Protein AF-A0A0C9ZTG6-F1 (afdb_monomer_lite)

Radius of gyration: 30.19 Å; chains: 1; bounding box: 79×35×82 Å

pLDDT: mean 80.27, std 17.5, range [37.44, 96.0]

Sequence (128 aa):
LMECGLFACSPVAPTLAVDLCVLEFMRRLFVWLTPNTTAWCEALESFLDAQGYQLKSKDNLQRRFSNAYHWYTVLTIHAEDHITGLVHSPQVSEQQGARLQPSDYLCACCPLCFGGGGPQRANADQEE

Foldseek 3Di:
DVVVQWFFLDPPDGPDIDGNVVLVVLVVVCVVDPNPLPVVQVVVQVVCVVVVNHPPDPDGPSNSVVSRSVVSVVVVVVVVVVVVCVVPPDPPPPPVPPPPADDPVVCVVDVPVRPVDDDDPDDDDDDD

Structure (mmCIF, N/CA/C/O backbone):
data_AF-A0A0C9ZTG6-F1
#
_entry.id   AF-A0A0C9ZTG6-F1
#
loop_
_atom_site.group_PDB
_atom_site.id
_atom_site.type_symbol
_atom_site.label_atom_id
_atom_site.label_alt_id
_atom_site.label_comp_id
_atom_site.label_asym_id
_atom_site.label_entity_id
_atom_site.label_seq_id
_atom_site.pdbx_PDB_ins_code
_atom_site.Cartn_x
_atom_site.Cartn_y
_atom_site.Cartn_z
_atom_site.occupancy
_atom_site.B_iso_or_equiv
_atom_site.auth_seq_id
_atom_site.auth_comp_id
_atom_site.auth_asym_id
_atom_site.auth_atom_id
_atom_site.pdbx_PDB_model_num
ATOM 1 N N . LEU A 1 1 ? -12.242 -8.170 -4.586 1.00 83.88 1 LEU A N 1
ATOM 2 C CA . LEU A 1 1 ? -11.458 -7.135 -3.864 1.00 83.88 1 LEU A CA 1
ATOM 3 C C . LEU A 1 1 ? -10.487 -6.441 -4.809 1.00 83.88 1 LEU A C 1
ATOM 5 O O . LEU A 1 1 ? -10.743 -5.290 -5.122 1.00 83.88 1 LEU A O 1
ATOM 9 N N . MET A 1 2 ? -9.464 -7.128 -5.333 1.00 87.31 2 MET A N 1
ATOM 10 C CA . MET A 1 2 ? -8.495 -6.498 -6.248 1.00 87.31 2 MET A CA 1
ATOM 11 C C . MET A 1 2 ? -9.119 -5.997 -7.556 1.00 87.31 2 MET A C 1
ATOM 13 O O . MET A 1 2 ? -8.804 -4.898 -7.989 1.00 87.31 2 MET A O 1
ATOM 17 N N . GLU A 1 3 ? -10.080 -6.730 -8.124 1.00 91.19 3 GLU A N 1
ATOM 18 C CA . GLU A 1 3 ? -10.857 -6.267 -9.290 1.00 91.19 3 GLU A CA 1
ATOM 19 C C . GLU A 1 3 ? -11.647 -4.974 -9.018 1.00 91.19 3 GLU A C 1
ATOM 21 O O . GLU A 1 3 ? -11.973 -4.238 -9.940 1.00 91.19 3 GLU A O 1
ATOM 26 N N . CYS A 1 4 ? -11.929 -4.676 -7.747 1.00 92.12 4 CYS A N 1
ATOM 27 C CA . CYS A 1 4 ? -12.617 -3.462 -7.310 1.00 92.12 4 CYS A CA 1
ATOM 28 C C . CYS A 1 4 ? -11.644 -2.360 -6.862 1.00 92.12 4 CYS A C 1
ATOM 30 O O . CYS A 1 4 ? -12.086 -1.377 -6.278 1.00 92.12 4 CYS A O 1
ATOM 32 N N . GLY A 1 5 ? -10.333 -2.540 -7.046 1.00 94.56 5 GLY A N 1
ATOM 33 C CA . GLY A 1 5 ? -9.325 -1.587 -6.583 1.00 94.56 5 GLY A CA 1
ATOM 34 C C . GLY A 1 5 ? -9.014 -1.658 -5.083 1.00 94.56 5 GLY A C 1
ATOM 35 O O . GLY A 1 5 ? -8.367 -0.762 -4.559 1.00 94.56 5 GLY A O 1
ATOM 36 N N . LEU A 1 6 ? -9.451 -2.706 -4.375 1.00 94.94 6 LEU A N 1
ATOM 37 C CA . LEU A 1 6 ? -9.262 -2.850 -2.928 1.00 94.94 6 LEU A CA 1
ATOM 38 C C . LEU A 1 6 ? -8.222 -3.923 -2.591 1.00 94.94 6 LEU A C 1
ATOM 40 O O . LEU A 1 6 ? -8.267 -5.043 -3.107 1.00 94.94 6 LEU A O 1
ATOM 44 N N . PHE A 1 7 ? -7.345 -3.609 -1.642 1.00 94.81 7 PHE A N 1
ATOM 45 C CA . PHE A 1 7 ? -6.274 -4.469 -1.154 1.00 94.81 7 PHE A CA 1
ATOM 46 C C . PHE A 1 7 ? -6.472 -4.834 0.316 1.00 94.81 7 PHE A C 1
ATOM 48 O O . PHE A 1 7 ? -6.735 -3.983 1.163 1.00 94.81 7 PHE A O 1
ATOM 55 N N . ALA A 1 8 ? -6.359 -6.115 0.639 1.00 93.50 8 ALA A N 1
ATOM 56 C CA . ALA A 1 8 ? -6.689 -6.616 1.964 1.00 93.50 8 ALA A CA 1
ATOM 57 C C . ALA A 1 8 ? -5.534 -6.415 2.965 1.00 93.50 8 ALA A C 1
ATOM 59 O O . ALA A 1 8 ? -4.364 -6.529 2.611 1.00 93.50 8 ALA A O 1
ATOM 60 N N . CYS A 1 9 ? -5.845 -6.170 4.241 1.00 90.38 9 CYS A N 1
ATOM 61 C CA . CYS A 1 9 ? -4.830 -5.955 5.279 1.00 90.38 9 CYS A CA 1
ATOM 62 C C . CYS A 1 9 ? -4.066 -7.214 5.709 1.00 90.38 9 CYS A C 1
ATOM 64 O O . CYS A 1 9 ? -3.096 -7.121 6.454 1.00 90.38 9 CYS A O 1
ATOM 66 N N . SER A 1 10 ? -4.525 -8.397 5.308 1.00 84.06 10 SER A N 1
ATOM 67 C CA . SER A 1 10 ? -3.879 -9.679 5.583 1.00 84.06 10 SER A CA 1
ATOM 68 C C . SER A 1 10 ? -4.252 -10.673 4.484 1.00 84.06 10 SER A C 1
ATOM 70 O O . SER A 1 10 ? -5.409 -10.675 4.058 1.00 84.06 10 SER A O 1
ATOM 72 N N . PRO A 1 11 ? -3.320 -11.539 4.050 1.00 78.88 11 PRO A N 1
ATOM 73 C CA . PRO A 1 11 ? -3.604 -12.554 3.041 1.00 78.88 11 PRO A CA 1
ATOM 74 C C . PRO A 1 11 ? -4.497 -13.693 3.558 1.00 78.88 11 PRO A C 1
ATOM 76 O O . PRO A 1 11 ? -5.217 -14.297 2.772 1.00 78.88 11 PRO A O 1
ATOM 79 N N . VAL A 1 12 ? -4.467 -13.994 4.865 1.00 80.81 12 VAL A N 1
ATOM 80 C CA . VAL A 1 12 ? -5.138 -15.182 5.438 1.00 80.81 12 VAL A CA 1
ATOM 81 C C . VAL A 1 12 ? -6.440 -14.833 6.168 1.00 80.81 12 VAL A C 1
ATOM 83 O O . VAL A 1 12 ? -7.380 -15.619 6.157 1.00 80.81 12 VAL A O 1
ATOM 86 N N . ALA A 1 13 ? -6.519 -13.656 6.797 1.00 81.81 13 ALA A N 1
ATOM 87 C CA . ALA A 1 13 ? -7.693 -13.238 7.570 1.00 81.81 13 ALA A CA 1
ATOM 88 C C . ALA A 1 13 ? -7.869 -11.709 7.521 1.00 81.81 13 ALA A C 1
ATOM 90 O O . ALA A 1 13 ? -7.469 -11.005 8.454 1.00 81.81 13 ALA A O 1
ATOM 91 N N . PRO A 1 14 ? -8.399 -11.161 6.415 1.00 83.38 14 PRO A N 1
ATOM 92 C CA . PRO A 1 14 ? -8.520 -9.721 6.253 1.00 83.38 14 PRO A CA 1
ATOM 93 C C . PRO A 1 14 ? -9.673 -9.140 7.077 1.00 83.38 14 PRO A C 1
ATOM 95 O O . PRO A 1 14 ? -10.813 -9.584 6.983 1.00 83.38 14 PRO A O 1
ATOM 98 N N . THR A 1 15 ? -9.375 -8.106 7.862 1.00 88.44 15 THR A N 1
ATOM 99 C CA . THR A 1 15 ? -10.346 -7.349 8.680 1.00 88.44 15 THR A CA 1
ATOM 100 C C . THR A 1 15 ? -10.544 -5.912 8.194 1.00 88.44 15 THR A C 1
ATOM 102 O O . THR A 1 15 ? -11.382 -5.181 8.718 1.00 88.44 15 THR A O 1
ATOM 105 N N . LEU A 1 16 ? -9.751 -5.494 7.209 1.00 90.38 16 LEU A N 1
ATOM 106 C CA . LEU A 1 16 ? -9.771 -4.191 6.564 1.00 90.38 16 LEU A CA 1
ATOM 107 C C . LEU A 1 16 ? -9.348 -4.385 5.107 1.00 90.38 16 LEU A C 1
ATOM 109 O O . LEU A 1 16 ? -8.447 -5.176 4.819 1.00 90.38 16 LEU A O 1
ATOM 113 N N . ALA A 1 17 ? -9.975 -3.642 4.203 1.00 93.81 17 ALA A N 1
ATOM 114 C CA . ALA A 1 17 ? -9.481 -3.463 2.849 1.00 93.81 17 ALA A CA 1
ATOM 115 C C . ALA A 1 17 ? -9.186 -1.976 2.630 1.00 93.81 17 ALA A C 1
ATOM 117 O O . ALA A 1 17 ? -9.956 -1.121 3.066 1.00 93.81 17 ALA A O 1
ATOM 118 N N . VAL A 1 18 ? -8.056 -1.683 1.999 1.00 94.44 18 VAL A N 1
ATOM 119 C CA . VAL A 1 18 ? -7.574 -0.336 1.696 1.00 94.44 18 VAL A CA 1
ATOM 120 C C . VAL A 1 18 ? -7.572 -0.168 0.185 1.00 94.44 18 VAL A C 1
ATOM 122 O O . VAL A 1 18 ? -7.194 -1.082 -0.541 1.00 94.44 18 VAL A O 1
ATOM 125 N N . ASP A 1 19 ? -8.002 0.989 -0.292 1.00 96.00 19 ASP A N 1
ATOM 126 C CA . ASP A 1 19 ? -7.967 1.319 -1.712 1.00 96.00 19 ASP A CA 1
ATOM 127 C C . ASP A 1 19 ? -6.524 1.353 -2.262 1.00 96.00 19 ASP A C 1
ATOM 129 O O . ASP A 1 19 ? -5.600 1.858 -1.614 1.00 96.00 19 ASP A O 1
ATOM 133 N N . LEU A 1 20 ? -6.322 0.797 -3.458 1.00 95.25 20 LEU A N 1
ATOM 134 C CA . LEU A 1 20 ? -5.015 0.710 -4.115 1.00 95.25 20 LEU A CA 1
ATOM 135 C C . LEU A 1 20 ? -4.431 2.092 -4.420 1.00 95.25 20 LEU A C 1
ATOM 137 O O . LEU A 1 20 ? -3.219 2.267 -4.301 1.00 95.25 20 LEU A O 1
ATOM 141 N N . CYS A 1 21 ? -5.257 3.081 -4.768 1.00 96.00 21 CYS A N 1
ATOM 142 C CA . CYS A 1 21 ? -4.786 4.441 -5.017 1.00 96.00 21 CYS A CA 1
ATOM 143 C C . CYS A 1 21 ? -4.288 5.091 -3.724 1.00 96.00 21 CYS A C 1
ATOM 145 O O . CYS A 1 21 ? -3.290 5.808 -3.758 1.00 96.00 21 CYS A O 1
ATOM 147 N N . VAL A 1 22 ? -4.919 4.812 -2.578 1.00 95.56 22 VAL A N 1
ATOM 148 C CA . VAL A 1 22 ? -4.433 5.274 -1.263 1.00 95.56 22 VAL A CA 1
ATOM 149 C C . VAL A 1 22 ? -3.081 4.643 -0.927 1.00 95.56 22 VAL A C 1
ATOM 151 O O . VAL A 1 22 ? -2.171 5.340 -0.476 1.00 95.56 22 VAL A O 1
ATOM 154 N N . LEU A 1 23 ? -2.922 3.340 -1.167 1.00 95.25 23 LEU A N 1
ATOM 155 C CA . LEU A 1 23 ? -1.658 2.639 -0.923 1.00 95.25 23 LEU A CA 1
ATOM 156 C C . LEU A 1 23 ? -0.531 3.145 -1.832 1.00 95.25 23 LEU A C 1
ATOM 158 O O . LEU A 1 23 ? 0.568 3.415 -1.345 1.00 95.25 23 LEU A O 1
ATOM 162 N N . GLU A 1 24 ? -0.807 3.340 -3.121 1.00 95.50 24 GLU A N 1
ATOM 163 C CA . GLU A 1 24 ? 0.165 3.882 -4.077 1.00 95.50 24 GLU A CA 1
ATOM 164 C C . GLU A 1 24 ? 0.513 5.343 -3.768 1.00 95.50 24 GLU A C 1
ATOM 166 O O . GLU A 1 24 ? 1.682 5.734 -3.822 1.00 95.50 24 GLU A O 1
ATOM 171 N N . PHE A 1 25 ? -0.479 6.153 -3.386 1.00 94.75 25 PHE A N 1
ATOM 172 C CA . PHE A 1 25 ? -0.253 7.520 -2.924 1.00 94.75 25 PHE A CA 1
ATOM 173 C C . PHE A 1 25 ? 0.714 7.539 -1.739 1.00 94.75 25 PHE A C 1
ATOM 175 O O . PHE A 1 25 ? 1.697 8.280 -1.755 1.00 94.75 25 PHE A O 1
ATOM 182 N N . MET A 1 26 ? 0.492 6.673 -0.751 1.00 93.56 26 MET A N 1
ATOM 183 C CA . MET A 1 26 ? 1.364 6.570 0.416 1.00 93.56 26 MET A CA 1
ATOM 184 C C . MET A 1 26 ? 2.760 6.068 0.078 1.00 93.56 26 MET A C 1
ATOM 186 O O . MET A 1 26 ? 3.741 6.598 0.599 1.00 93.56 26 MET A O 1
ATOM 190 N N . ARG A 1 27 ? 2.874 5.103 -0.840 1.00 93.00 27 ARG A N 1
ATOM 191 C CA . ARG A 1 27 ? 4.171 4.638 -1.345 1.00 93.00 27 ARG A CA 1
ATOM 192 C C . ARG A 1 27 ? 4.982 5.782 -1.937 1.00 93.00 27 ARG A C 1
ATOM 194 O O . ARG A 1 27 ? 6.153 5.925 -1.601 1.00 93.00 27 ARG A O 1
ATOM 201 N N . ARG A 1 28 ? 4.355 6.632 -2.749 1.00 93.88 28 ARG A N 1
ATOM 202 C CA . ARG A 1 28 ? 5.008 7.814 -3.333 1.00 93.88 28 ARG A CA 1
ATOM 203 C C . ARG A 1 28 ? 5.323 8.877 -2.291 1.00 93.88 28 ARG A C 1
ATOM 205 O O . ARG A 1 28 ? 6.397 9.468 -2.342 1.00 93.88 28 ARG A O 1
ATOM 212 N N . LEU A 1 29 ? 4.415 9.115 -1.346 1.00 91.94 29 LEU A N 1
ATOM 213 C CA . LEU A 1 29 ? 4.602 10.109 -0.293 1.00 91.94 29 LEU A CA 1
ATOM 214 C C . LEU A 1 29 ? 5.814 9.779 0.588 1.00 91.94 29 LEU A C 1
ATOM 216 O O . LEU A 1 29 ? 6.598 10.670 0.906 1.00 91.94 29 LEU A O 1
ATOM 220 N N . PHE A 1 30 ? 6.005 8.505 0.939 1.00 90.06 30 PHE A N 1
ATOM 221 C CA . PHE A 1 30 ? 7.095 8.068 1.818 1.00 90.06 30 PHE A CA 1
ATOM 222 C C . PHE A 1 30 ? 8.490 8.101 1.177 1.00 90.06 30 PHE A C 1
ATOM 224 O O . PHE A 1 30 ? 9.485 7.930 1.873 1.00 90.06 30 PHE A O 1
ATOM 231 N N . VAL A 1 31 ? 8.591 8.385 -0.125 1.00 90.88 31 VAL A N 1
ATOM 232 C CA . VAL A 1 31 ? 9.874 8.745 -0.755 1.00 90.88 31 VAL A CA 1
ATOM 233 C C . VAL A 1 31 ? 10.339 10.134 -0.298 1.00 90.88 31 VAL A C 1
ATOM 235 O O . VAL A 1 31 ? 11.536 10.391 -0.208 1.00 90.88 31 VAL A O 1
ATOM 238 N N . TRP A 1 32 ? 9.396 11.026 0.012 1.00 90.50 32 TRP A N 1
ATOM 239 C CA . TRP A 1 32 ? 9.656 12.434 0.334 1.00 90.50 32 TRP A CA 1
ATOM 240 C C . TRP A 1 32 ? 9.481 12.764 1.815 1.00 90.50 32 TRP A C 1
ATOM 242 O O . TRP A 1 32 ? 9.951 13.800 2.281 1.00 90.50 32 TRP A O 1
ATOM 252 N N . LEU A 1 33 ? 8.797 11.898 2.557 1.00 88.94 33 LEU A N 1
ATOM 253 C CA . LEU A 1 33 ? 8.551 12.035 3.984 1.00 88.94 33 LEU A CA 1
ATOM 254 C C . LEU A 1 33 ? 8.969 10.762 4.702 1.00 88.94 33 LEU A C 1
ATOM 256 O O . LEU A 1 33 ? 8.710 9.660 4.227 1.00 88.94 33 LEU A O 1
ATOM 260 N N . THR A 1 34 ? 9.532 10.909 5.900 1.00 86.56 34 THR A N 1
ATOM 261 C CA . THR A 1 34 ? 9.728 9.764 6.789 1.00 86.56 34 THR A CA 1
ATOM 262 C C . THR A 1 34 ? 8.377 9.069 7.003 1.00 86.56 34 THR A C 1
ATOM 264 O O . THR A 1 34 ? 7.412 9.749 7.369 1.00 86.56 34 THR A O 1
ATOM 267 N N . PRO A 1 35 ? 8.270 7.745 6.785 1.00 81.94 35 PRO A N 1
ATOM 268 C CA . PRO A 1 35 ? 7.009 7.020 6.882 1.00 81.94 35 PRO A CA 1
ATOM 269 C C . PRO A 1 35 ? 6.447 7.082 8.304 1.00 81.94 35 PRO A C 1
ATOM 271 O O . PRO A 1 35 ? 6.823 6.308 9.181 1.00 81.94 35 PRO A O 1
ATOM 274 N N . ASN A 1 36 ? 5.515 8.006 8.531 1.00 86.19 36 ASN A N 1
ATOM 275 C CA . ASN A 1 36 ? 4.810 8.165 9.797 1.00 86.19 36 ASN A CA 1
ATOM 276 C C . ASN A 1 36 ? 3.380 7.630 9.672 1.00 86.19 36 ASN A C 1
ATOM 278 O O . ASN A 1 36 ? 2.396 8.371 9.686 1.00 86.19 36 ASN A O 1
ATOM 282 N N . THR A 1 37 ? 3.279 6.310 9.511 1.00 85.75 37 THR A N 1
ATOM 283 C CA . THR A 1 37 ? 1.987 5.617 9.415 1.00 85.75 37 THR A CA 1
ATOM 284 C C . THR A 1 37 ? 1.146 5.796 10.679 1.00 85.75 37 THR A C 1
ATOM 286 O O . THR A 1 37 ? -0.074 5.846 10.571 1.00 85.75 37 THR A O 1
ATOM 289 N N . THR A 1 38 ? 1.775 5.967 11.847 1.00 89.38 38 THR A N 1
ATOM 290 C CA . THR A 1 38 ? 1.105 6.237 13.128 1.00 89.38 38 THR A CA 1
ATOM 291 C C . THR A 1 38 ? 0.299 7.526 13.086 1.00 89.38 38 THR A C 1
ATOM 293 O O . THR A 1 38 ? -0.923 7.469 13.177 1.00 89.38 38 THR A O 1
ATOM 296 N N . ALA A 1 39 ? 0.958 8.671 12.883 1.00 89.69 39 ALA A N 1
ATOM 297 C CA . ALA A 1 39 ? 0.289 9.969 12.941 1.00 89.69 39 ALA A CA 1
ATOM 298 C C . ALA A 1 39 ? -0.782 10.105 11.855 1.00 89.69 39 ALA A C 1
ATOM 300 O O . ALA A 1 39 ? -1.848 10.666 12.095 1.00 89.69 39 ALA A O 1
ATOM 301 N N . TRP A 1 40 ? -0.526 9.553 10.665 1.00 89.69 40 TRP A N 1
ATOM 302 C CA . TRP A 1 40 ? -1.537 9.532 9.616 1.00 89.69 40 TRP A CA 1
ATOM 303 C C . TRP A 1 40 ? -2.746 8.663 9.990 1.00 89.69 40 TRP A C 1
ATOM 305 O O . TRP A 1 40 ? -3.878 9.101 9.802 1.00 89.69 40 TRP A O 1
ATOM 315 N N . CYS A 1 41 ? -2.532 7.460 10.538 1.00 92.25 41 CYS A N 1
ATOM 316 C CA . CYS A 1 41 ? -3.636 6.588 10.937 1.00 92.25 41 CYS A CA 1
ATOM 317 C C . CYS A 1 41 ? -4.440 7.183 12.092 1.00 92.25 41 CYS A C 1
ATOM 319 O O . CYS A 1 41 ? -5.659 7.112 12.046 1.00 92.25 41 CYS A O 1
ATOM 321 N N . GLU A 1 42 ? -3.794 7.790 13.088 1.00 91.00 42 GLU A N 1
ATOM 322 C CA . GLU A 1 42 ? -4.482 8.468 14.195 1.00 91.00 42 GLU A CA 1
ATOM 323 C C . GLU A 1 42 ? -5.335 9.637 13.691 1.00 91.00 42 GLU A C 1
ATOM 325 O O . GLU A 1 42 ? -6.502 9.766 14.062 1.00 91.00 42 GLU A O 1
ATOM 330 N N . ALA A 1 43 ? -4.787 10.458 12.789 1.00 92.94 43 ALA A N 1
ATOM 331 C CA . ALA A 1 43 ? -5.537 11.544 12.165 1.00 92.94 43 ALA A CA 1
ATOM 332 C C . ALA A 1 43 ? -6.725 11.015 11.346 1.00 92.94 43 ALA A C 1
ATOM 334 O O . ALA A 1 43 ? -7.819 11.576 11.413 1.00 92.94 43 ALA A O 1
ATOM 335 N N . LEU A 1 44 ? -6.533 9.923 10.601 1.00 92.00 44 LEU A N 1
ATOM 336 C CA . LEU A 1 44 ? -7.593 9.298 9.815 1.00 92.00 44 LEU A CA 1
ATOM 337 C C . LEU A 1 44 ? -8.672 8.662 10.702 1.00 92.00 44 LEU A C 1
ATOM 339 O O . LEU A 1 44 ? -9.854 8.838 10.423 1.00 92.00 44 LEU A O 1
ATOM 343 N N . GLU A 1 45 ? -8.296 7.955 11.769 1.00 92.31 45 GLU A N 1
ATOM 344 C CA . GLU A 1 45 ? -9.244 7.420 12.754 1.00 92.31 45 GLU A CA 1
ATOM 345 C C . GLU A 1 45 ? -10.058 8.546 13.387 1.00 92.31 45 GLU A C 1
ATOM 347 O O . GLU A 1 45 ? -11.282 8.449 13.432 1.00 92.31 45 GLU A O 1
ATOM 352 N N . SER A 1 46 ? -9.405 9.634 13.807 1.00 92.06 46 SER A N 1
ATOM 353 C CA . SER A 1 46 ? -10.082 10.797 14.390 1.00 92.06 46 SER A CA 1
ATOM 354 C C . SER A 1 46 ? -11.044 11.458 13.401 1.00 92.06 46 SER A C 1
ATOM 356 O O . SER A 1 46 ? -12.168 11.805 13.763 1.00 92.06 46 SER A O 1
ATOM 358 N N . PHE A 1 47 ? -10.636 11.589 12.137 1.00 93.31 47 PHE A N 1
ATOM 359 C CA . PHE A 1 47 ? -11.492 12.115 11.079 1.00 93.31 47 PHE A CA 1
ATOM 360 C C . PHE A 1 47 ? -12.722 11.228 10.849 1.00 93.31 47 PHE A C 1
ATOM 362 O O . PHE A 1 47 ? -13.839 11.735 10.779 1.00 93.31 47 PHE A O 1
ATOM 369 N N . LEU A 1 48 ? -12.536 9.910 10.753 1.00 91.62 48 LEU A N 1
ATOM 370 C CA . LEU A 1 48 ? -13.626 8.956 10.543 1.00 91.62 48 LEU A CA 1
ATOM 371 C C . LEU A 1 48 ? -14.593 8.920 11.729 1.00 91.62 48 LEU A C 1
ATOM 373 O O . LEU A 1 48 ? -15.807 8.903 11.518 1.00 91.62 48 LEU A O 1
ATOM 377 N N . ASP A 1 49 ? -14.071 8.979 12.953 1.00 92.31 49 ASP A N 1
ATOM 378 C CA . ASP A 1 49 ? -14.879 9.040 14.170 1.00 92.31 49 ASP A CA 1
ATOM 379 C C . ASP A 1 49 ? -15.754 10.302 14.199 1.00 92.31 49 ASP A C 1
ATOM 381 O O . ASP A 1 49 ? -16.960 10.214 14.437 1.00 92.31 49 ASP A O 1
ATOM 385 N N . ALA A 1 50 ? -15.200 11.458 13.815 1.00 94.19 50 ALA A N 1
ATOM 386 C CA . ALA A 1 50 ? -15.957 12.705 13.680 1.00 94.19 50 ALA A CA 1
ATOM 387 C C . ALA A 1 50 ? -17.069 12.635 12.612 1.00 94.19 50 ALA A C 1
ATOM 389 O O . ALA A 1 50 ? -18.058 13.360 12.703 1.00 94.19 50 ALA A O 1
ATOM 390 N N . GLN A 1 51 ? -16.932 11.756 11.615 1.00 94.06 51 GLN A N 1
ATOM 391 C CA . GLN A 1 51 ? -17.958 11.474 10.602 1.00 94.06 51 GLN A CA 1
ATOM 392 C C . GLN A 1 51 ? -18.950 10.372 11.032 1.00 94.06 51 GLN A C 1
ATOM 394 O O . GLN A 1 51 ? -19.831 10.000 10.259 1.00 94.06 51 GLN A O 1
ATOM 399 N N . GLY A 1 52 ? -18.828 9.839 12.252 1.00 92.50 52 GLY A N 1
ATOM 400 C CA . GLY A 1 52 ? -19.691 8.784 12.789 1.00 92.50 52 GLY A CA 1
ATOM 401 C C . GLY A 1 52 ? -19.268 7.357 12.421 1.00 92.50 52 GLY A C 1
ATOM 402 O O . GLY A 1 52 ? -19.973 6.402 12.757 1.00 92.50 52 GLY A O 1
ATOM 403 N N . TYR A 1 53 ? -18.119 7.176 11.763 1.00 89.88 53 TYR A N 1
ATOM 404 C CA . TYR A 1 53 ? -17.581 5.861 11.420 1.00 89.88 53 TYR A CA 1
ATOM 405 C C . TYR A 1 53 ? -16.672 5.336 12.535 1.00 89.88 53 TYR A C 1
ATOM 407 O O . TYR A 1 53 ? -15.479 5.626 12.581 1.00 89.88 53 TYR A O 1
ATOM 415 N N . GLN A 1 54 ? -17.223 4.500 13.419 1.00 83.06 54 GLN A N 1
ATOM 416 C CA . GLN A 1 54 ? -16.453 3.905 14.515 1.00 83.06 54 GLN A CA 1
ATOM 417 C C . GLN A 1 54 ? -15.777 2.597 14.100 1.00 83.06 54 GLN A C 1
ATOM 419 O O . GLN A 1 54 ? -16.423 1.564 13.902 1.00 83.06 54 GLN A O 1
ATOM 424 N N . LEU A 1 55 ? -14.448 2.610 14.058 1.00 80.62 55 LEU A N 1
ATOM 425 C CA . LEU A 1 55 ? -13.622 1.429 13.815 1.00 80.62 55 LEU A CA 1
ATOM 426 C C . LEU A 1 55 ? -13.487 0.587 15.098 1.00 80.62 55 LEU A C 1
ATOM 428 O O . LEU A 1 55 ? -12.409 0.479 15.676 1.00 80.62 55 LEU A O 1
ATOM 432 N N . LYS A 1 56 ? -14.582 -0.038 15.550 1.00 70.88 56 LYS A N 1
ATOM 433 C CA . LYS A 1 56 ? -14.599 -0.945 16.717 1.00 70.88 56 LYS A CA 1
ATOM 434 C C . LYS A 1 56 ? -13.918 -2.276 16.387 1.00 70.88 56 LYS A C 1
ATOM 436 O O . LYS A 1 56 ? -14.572 -3.284 16.140 1.00 70.88 56 LYS A O 1
ATOM 441 N N . SER A 1 57 ? -12.595 -2.274 16.333 1.00 69.69 57 SER A N 1
ATOM 442 C CA . SER A 1 57 ? -11.769 -3.448 16.059 1.00 69.69 57 SER A CA 1
ATOM 443 C C . SER A 1 57 ? -10.839 -3.715 17.235 1.00 69.69 57 SER A C 1
ATOM 445 O O . SER A 1 57 ? -10.402 -2.791 17.912 1.00 69.69 57 SER A O 1
ATOM 447 N N . LYS A 1 58 ? -10.514 -4.994 17.459 1.00 64.94 58 LYS A N 1
ATOM 448 C CA . LYS A 1 58 ? -9.505 -5.414 18.444 1.00 64.94 58 LYS A CA 1
ATOM 449 C C . LYS A 1 58 ? -8.131 -4.797 18.150 1.00 64.94 58 LYS A C 1
ATOM 451 O O . LYS A 1 58 ? -7.380 -4.513 19.075 1.00 64.94 58 LYS A O 1
ATOM 456 N N . ASP A 1 59 ? -7.828 -4.602 16.868 1.00 75.00 59 ASP A N 1
ATOM 457 C CA . ASP A 1 59 ? -6.609 -3.956 16.389 1.00 75.00 59 ASP A CA 1
ATOM 458 C C . ASP A 1 59 ? -6.915 -2.543 15.874 1.00 75.00 59 ASP A C 1
ATOM 460 O O . ASP A 1 59 ? -7.873 -2.353 15.111 1.00 75.00 59 ASP A O 1
ATOM 464 N N . ASN A 1 60 ? -6.076 -1.571 16.238 1.00 83.69 60 ASN A N 1
ATOM 465 C CA . ASN A 1 60 ? -6.165 -0.204 15.723 1.00 83.69 60 ASN A CA 1
ATOM 466 C C . ASN A 1 60 ? -5.950 -0.157 14.191 1.00 83.69 60 ASN A C 1
ATOM 468 O O . ASN A 1 60 ? -5.420 -1.090 13.571 1.00 83.69 60 ASN A O 1
ATOM 472 N N . LEU A 1 61 ? -6.433 0.903 13.542 1.00 90.12 61 LEU A N 1
ATOM 473 C CA . LEU A 1 61 ? -6.287 1.143 12.102 1.00 90.12 61 LEU A CA 1
ATOM 474 C C . LEU A 1 61 ? -4.821 1.140 11.701 1.00 90.12 61 LEU A C 1
ATOM 476 O O . LEU A 1 61 ? -4.498 0.547 10.680 1.00 90.12 61 LEU A O 1
ATOM 480 N N . GLN A 1 62 ? -3.952 1.715 12.534 1.00 91.31 62 GLN A N 1
ATOM 481 C CA . GLN A 1 62 ? -2.508 1.723 12.328 1.00 91.31 62 GLN A CA 1
ATOM 482 C C . GLN A 1 62 ? -1.976 0.326 12.013 1.00 91.31 62 GLN A C 1
ATOM 484 O O . GLN A 1 62 ? -1.423 0.116 10.938 1.00 91.31 62 GLN A O 1
ATOM 489 N N . ARG A 1 63 ? -2.195 -0.657 12.891 1.00 90.00 63 ARG A N 1
ATOM 490 C CA . ARG A 1 63 ? -1.682 -2.018 12.693 1.00 90.00 63 ARG A CA 1
ATOM 491 C C . ARG A 1 63 ? -2.209 -2.652 11.407 1.00 90.00 63 ARG A C 1
ATOM 493 O O . ARG A 1 63 ? -1.455 -3.277 10.663 1.00 90.00 63 ARG A O 1
ATOM 500 N N . ARG A 1 64 ? -3.506 -2.494 11.136 1.00 92.06 64 ARG A N 1
ATOM 501 C CA . ARG A 1 64 ? -4.154 -3.072 9.948 1.00 92.06 64 ARG A CA 1
ATOM 502 C C . ARG A 1 64 ? -3.666 -2.405 8.663 1.00 92.06 64 ARG A C 1
ATOM 504 O O . ARG A 1 64 ? -3.350 -3.098 7.699 1.00 92.06 64 ARG A O 1
ATOM 511 N N . PHE A 1 65 ? -3.547 -1.084 8.660 1.00 92.94 65 PHE A N 1
ATOM 512 C CA . PHE A 1 65 ? -3.019 -0.323 7.538 1.00 92.94 65 PHE A CA 1
ATOM 513 C C . PHE A 1 65 ? -1.542 -0.639 7.289 1.00 92.94 65 PHE A C 1
ATOM 515 O O . PHE A 1 65 ? -1.176 -0.920 6.153 1.00 92.94 65 PHE A O 1
ATOM 522 N N . SER A 1 66 ? -0.705 -0.679 8.330 1.00 92.50 66 SER A N 1
ATOM 523 C CA . SER A 1 66 ? 0.709 -1.051 8.205 1.00 92.50 66 SER A CA 1
ATOM 524 C C . SER A 1 66 ? 0.874 -2.440 7.589 1.00 92.50 66 SER A C 1
ATOM 526 O O . SER A 1 66 ? 1.725 -2.615 6.722 1.00 92.50 66 SER A O 1
ATOM 528 N N . ASN A 1 67 ? 0.030 -3.407 7.962 1.00 92.44 67 ASN A N 1
ATOM 529 C CA . ASN A 1 67 ? 0.049 -4.729 7.338 1.00 92.44 67 ASN A CA 1
ATOM 530 C C . ASN A 1 67 ? -0.372 -4.684 5.860 1.00 92.44 67 ASN A C 1
ATOM 532 O O . ASN A 1 67 ? 0.313 -5.275 5.026 1.00 92.44 67 ASN A O 1
ATOM 536 N N . ALA A 1 68 ? -1.456 -3.972 5.520 1.00 94.25 68 ALA A N 1
ATOM 537 C CA . ALA A 1 68 ? -1.874 -3.780 4.126 1.00 94.25 68 ALA A CA 1
ATOM 538 C C . ALA A 1 68 ? -0.743 -3.167 3.290 1.00 94.25 68 ALA A C 1
ATOM 540 O O . ALA A 1 68 ? -0.384 -3.687 2.237 1.00 94.25 68 ALA A O 1
ATOM 541 N N . TYR A 1 69 ? -0.151 -2.087 3.798 1.00 94.00 69 TYR A N 1
ATOM 542 C CA . TYR A 1 69 ? 0.920 -1.349 3.146 1.00 94.00 69 TYR A CA 1
ATOM 543 C C . TYR A 1 69 ? 2.186 -2.192 2.965 1.00 94.00 69 TYR A C 1
ATOM 545 O O . TYR A 1 69 ? 2.803 -2.166 1.898 1.00 94.00 69 TYR A O 1
ATOM 553 N N . HIS A 1 70 ? 2.547 -2.989 3.972 1.00 93.00 70 HIS A N 1
ATOM 554 C CA . HIS A 1 70 ? 3.672 -3.914 3.888 1.00 93.00 70 HIS A CA 1
ATOM 555 C C . HIS A 1 70 ? 3.473 -4.939 2.765 1.00 93.00 70 HIS A C 1
ATOM 557 O O . HIS A 1 70 ? 4.319 -5.046 1.878 1.00 93.00 70 HIS A O 1
ATOM 563 N N . TRP A 1 71 ? 2.336 -5.641 2.752 1.00 93.81 71 TRP A N 1
ATOM 564 C CA . TRP A 1 71 ? 2.050 -6.650 1.727 1.00 93.81 71 TRP A CA 1
ATOM 565 C C . TRP A 1 71 ? 1.907 -6.052 0.330 1.00 93.81 71 TRP A C 1
ATOM 567 O O . TRP A 1 71 ? 2.359 -6.654 -0.641 1.00 93.81 71 TRP A O 1
ATOM 577 N N . TYR A 1 72 ? 1.342 -4.851 0.225 1.00 94.38 72 TYR A N 1
ATOM 578 C CA . TYR A 1 72 ? 1.291 -4.101 -1.024 1.00 94.38 72 TYR A CA 1
ATOM 579 C C . TYR A 1 72 ? 2.692 -3.767 -1.554 1.00 94.38 72 TYR A C 1
ATOM 581 O O . TYR A 1 72 ? 2.975 -3.953 -2.738 1.00 94.38 72 TYR A O 1
ATOM 589 N N . THR A 1 73 ? 3.595 -3.331 -0.673 1.00 93.44 73 THR A N 1
ATOM 590 C CA . THR A 1 73 ? 4.988 -3.036 -1.037 1.00 93.44 73 THR A CA 1
ATOM 591 C C . THR A 1 73 ? 5.710 -4.300 -1.506 1.00 93.44 73 THR A C 1
ATOM 593 O O . THR A 1 73 ? 6.337 -4.282 -2.562 1.00 93.44 73 THR A O 1
ATOM 596 N N . VAL A 1 74 ? 5.564 -5.414 -0.777 1.00 94.25 74 VAL A N 1
ATOM 597 C CA . VAL A 1 74 ? 6.131 -6.723 -1.153 1.00 94.25 74 VAL A CA 1
ATOM 598 C C . VAL A 1 74 ? 5.620 -7.170 -2.524 1.00 94.25 74 VAL A C 1
ATOM 600 O O . VAL A 1 74 ? 6.418 -7.530 -3.387 1.00 94.25 74 VAL A O 1
ATOM 603 N N . LEU A 1 75 ? 4.305 -7.097 -2.756 1.00 93.38 75 LEU A N 1
ATOM 604 C CA . LEU A 1 75 ? 3.703 -7.435 -4.047 1.00 93.38 75 LEU A CA 1
ATOM 605 C C . LEU A 1 75 ? 4.270 -6.572 -5.178 1.00 93.38 75 LEU A C 1
ATOM 607 O O . LEU A 1 75 ? 4.582 -7.096 -6.242 1.00 93.38 75 LEU A O 1
ATOM 611 N N . THR A 1 76 ? 4.413 -5.268 -4.946 1.00 94.19 76 THR A N 1
ATOM 612 C CA . THR A 1 76 ? 4.917 -4.332 -5.957 1.00 94.19 76 THR A CA 1
ATOM 613 C C . THR A 1 76 ? 6.366 -4.642 -6.331 1.00 94.19 76 THR A C 1
ATOM 615 O O . THR A 1 76 ? 6.668 -4.732 -7.515 1.00 94.19 76 THR A O 1
ATOM 618 N N . ILE A 1 77 ? 7.231 -4.911 -5.345 1.00 94.81 77 ILE A N 1
ATOM 619 C CA . ILE A 1 77 ? 8.628 -5.315 -5.580 1.00 94.81 77 ILE A CA 1
ATOM 620 C C . ILE A 1 77 ? 8.685 -6.604 -6.411 1.00 94.81 77 ILE A C 1
ATOM 622 O O . ILE A 1 77 ? 9.391 -6.662 -7.414 1.00 94.81 77 ILE A O 1
ATOM 626 N N . HIS A 1 78 ? 7.916 -7.629 -6.034 1.00 95.31 78 HIS A N 1
ATOM 627 C CA . HIS A 1 78 ? 7.894 -8.892 -6.778 1.00 95.31 78 HIS A CA 1
ATOM 628 C C . HIS A 1 78 ? 7.319 -8.742 -8.190 1.00 95.31 78 HIS A C 1
ATOM 630 O O . HIS A 1 78 ? 7.787 -9.405 -9.112 1.00 95.31 78 HIS A O 1
ATOM 636 N N . ALA A 1 79 ? 6.313 -7.887 -8.376 1.00 94.00 79 ALA A N 1
ATOM 637 C CA . ALA A 1 79 ? 5.746 -7.616 -9.690 1.00 94.00 79 ALA A CA 1
ATOM 638 C C . ALA A 1 79 ? 6.749 -6.887 -10.598 1.00 94.00 79 ALA A C 1
ATOM 640 O O . ALA A 1 79 ? 6.899 -7.266 -11.758 1.00 94.00 79 ALA A O 1
ATOM 641 N N . GLU A 1 80 ? 7.456 -5.883 -10.073 1.00 95.31 80 GLU A N 1
ATOM 642 C CA . GLU A 1 80 ? 8.512 -5.157 -10.788 1.00 95.31 80 GLU A CA 1
ATOM 643 C C . GLU A 1 80 ? 9.657 -6.102 -11.197 1.00 95.31 80 GLU A C 1
ATOM 645 O O . GLU A 1 80 ? 10.076 -6.091 -12.358 1.00 95.31 80 GLU A O 1
ATOM 650 N N . ASP A 1 81 ? 10.105 -6.974 -10.290 1.00 95.50 81 ASP A N 1
ATOM 651 C CA . ASP A 1 81 ? 11.140 -7.981 -10.561 1.00 95.50 81 ASP A CA 1
ATOM 652 C C . ASP A 1 81 ? 10.688 -9.000 -11.618 1.00 95.50 81 ASP A C 1
ATOM 654 O O . ASP A 1 81 ? 11.391 -9.253 -12.596 1.00 95.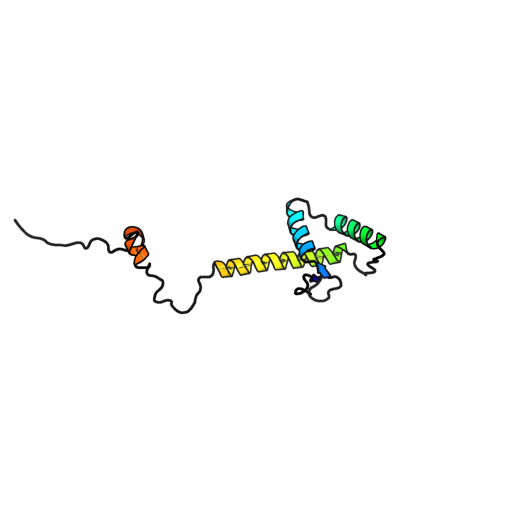50 81 ASP A O 1
ATOM 658 N N . HIS A 1 82 ? 9.460 -9.512 -11.501 1.00 94.12 82 HIS A N 1
ATOM 659 C CA . HIS A 1 82 ? 8.892 -10.454 -12.464 1.00 94.12 82 HIS A CA 1
ATOM 660 C C . HIS A 1 82 ? 8.764 -9.846 -13.869 1.00 94.12 82 HIS A C 1
ATOM 662 O O . HIS A 1 82 ? 9.144 -10.477 -14.857 1.00 94.12 82 HIS A O 1
ATOM 668 N N . ILE A 1 83 ? 8.268 -8.608 -13.981 1.00 94.88 83 ILE A N 1
ATOM 669 C CA . ILE A 1 83 ? 8.169 -7.896 -15.266 1.00 94.88 83 ILE A CA 1
ATOM 670 C C . ILE A 1 83 ? 9.563 -7.658 -15.848 1.00 94.88 83 ILE A C 1
ATOM 672 O O . ILE A 1 83 ? 9.784 -7.907 -17.034 1.00 94.88 83 ILE A O 1
ATOM 676 N N . THR A 1 84 ? 10.515 -7.228 -15.023 1.00 94.25 84 THR A N 1
ATOM 677 C CA . THR A 1 84 ? 11.908 -7.031 -15.442 1.00 94.25 84 THR A CA 1
ATOM 678 C C . THR A 1 84 ? 12.504 -8.339 -15.958 1.00 94.25 84 THR A C 1
ATOM 680 O O . THR A 1 84 ? 13.101 -8.349 -17.035 1.00 94.25 84 THR A O 1
ATOM 683 N N . GLY A 1 85 ? 12.276 -9.455 -15.264 1.00 93.50 85 GLY A N 1
ATOM 684 C CA . GLY A 1 85 ? 12.687 -10.787 -15.700 1.00 93.50 85 GLY A CA 1
ATOM 685 C C . GLY A 1 85 ? 12.082 -11.188 -17.046 1.00 93.50 85 GLY A C 1
ATOM 686 O O . GLY A 1 85 ? 12.797 -11.700 -17.902 1.00 93.50 85 GLY A O 1
ATOM 687 N N . LEU A 1 86 ? 10.800 -10.899 -17.286 1.00 92.38 86 LEU A N 1
ATOM 688 C CA . LEU A 1 86 ? 10.149 -11.170 -18.575 1.00 92.38 86 LEU A CA 1
ATOM 689 C C . LEU A 1 86 ? 10.713 -10.324 -19.723 1.00 92.38 86 LEU A C 1
ATOM 691 O O . LEU A 1 86 ? 10.875 -10.840 -20.826 1.00 92.38 86 LEU A O 1
ATOM 695 N N . VAL A 1 87 ? 11.017 -9.048 -19.474 1.00 92.50 87 VAL A 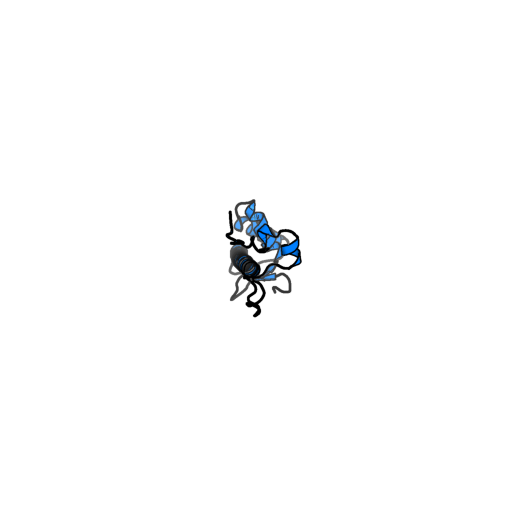N 1
ATOM 696 C CA . VAL A 1 87 ? 11.603 -8.142 -20.478 1.00 92.50 87 VAL A CA 1
ATOM 697 C C . VAL A 1 87 ? 13.028 -8.566 -20.845 1.00 92.50 87 VAL A C 1
ATOM 699 O O . VAL A 1 87 ? 13.405 -8.492 -22.013 1.00 92.50 87 VAL A O 1
ATOM 702 N N . HIS A 1 88 ? 13.813 -9.024 -19.867 1.00 85.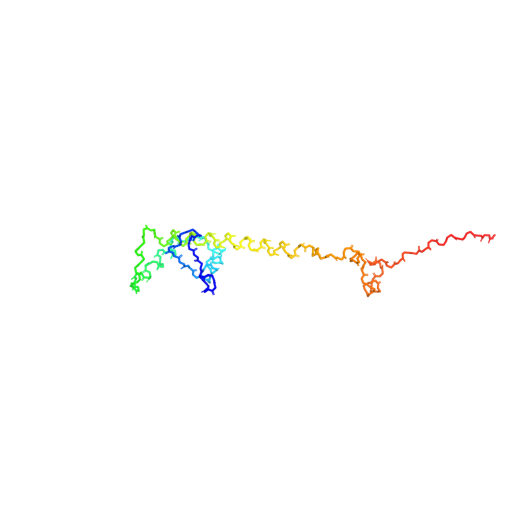62 88 HIS A N 1
ATOM 703 C CA . HIS A 1 88 ? 15.198 -9.459 -20.081 1.00 85.62 88 HIS A CA 1
ATOM 704 C C . HIS A 1 88 ? 15.320 -10.929 -20.496 1.00 85.62 88 HIS A C 1
ATOM 706 O O . HIS A 1 88 ? 16.384 -11.337 -20.963 1.00 85.62 88 HIS A O 1
ATOM 712 N N . SER A 1 89 ? 14.261 -11.728 -20.343 1.00 78.81 89 SER A N 1
ATOM 713 C CA . SER A 1 89 ? 14.249 -13.113 -20.798 1.00 78.81 89 SER A CA 1
ATOM 714 C C . SER A 1 89 ? 14.317 -13.138 -22.328 1.00 78.81 89 SER A C 1
ATOM 716 O O . SER A 1 89 ? 13.394 -12.648 -22.992 1.00 78.81 89 SER A O 1
ATOM 718 N N . PRO A 1 90 ? 15.385 -13.697 -22.932 1.00 60.78 90 PRO A N 1
ATOM 719 C CA . PRO A 1 90 ? 15.392 -13.927 -24.362 1.00 60.78 90 PRO A CA 1
ATOM 720 C C . PRO A 1 90 ? 14.253 -14.900 -24.638 1.00 60.78 90 PRO A C 1
ATOM 722 O O . PRO A 1 90 ? 14.248 -16.012 -24.120 1.00 60.78 90 PRO A O 1
ATOM 725 N N . GLN A 1 91 ? 13.265 -14.464 -25.414 1.00 58.31 91 GLN A N 1
ATOM 726 C CA . GLN A 1 91 ? 12.142 -15.284 -25.853 1.00 58.31 91 GLN A CA 1
ATOM 727 C C . GLN A 1 91 ? 12.681 -16.589 -26.471 1.00 58.31 91 GLN A C 1
ATOM 729 O O . GLN A 1 91 ? 13.024 -16.627 -27.655 1.00 58.31 91 GLN A O 1
ATOM 734 N N . VAL A 1 92 ? 12.779 -17.662 -25.679 1.00 49.66 92 VAL A N 1
ATOM 735 C CA . VAL A 1 92 ? 13.000 -19.027 -26.164 1.00 49.66 92 VAL A CA 1
ATOM 736 C C . VAL A 1 92 ? 11.655 -19.504 -26.695 1.00 49.66 92 VAL A C 1
ATOM 738 O O . VAL A 1 92 ? 10.942 -20.290 -26.085 1.00 49.66 92 VAL A O 1
ATOM 741 N N . SER A 1 93 ? 11.273 -18.935 -27.830 1.00 47.44 93 SER A N 1
ATOM 742 C CA . SER A 1 93 ? 10.355 -19.564 -28.765 1.00 47.44 93 SER A CA 1
ATOM 743 C C . SER A 1 93 ? 11.230 -20.384 -29.709 1.00 47.44 93 SER A C 1
ATOM 745 O O . SER A 1 93 ? 12.204 -19.861 -30.254 1.00 47.44 93 SER A O 1
ATOM 747 N N . GLU A 1 94 ? 10.919 -21.667 -29.860 1.00 49.53 94 GLU A N 1
ATOM 748 C CA . GLU A 1 94 ? 11.627 -22.672 -30.661 1.00 49.53 94 GLU A CA 1
ATOM 7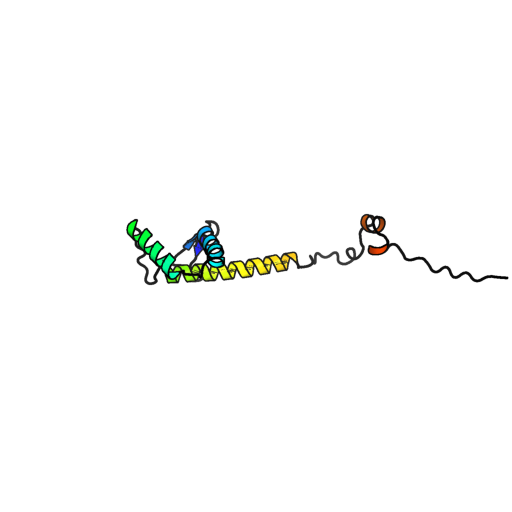49 C C . GLU A 1 94 ? 11.829 -22.264 -32.136 1.00 49.53 94 GLU A C 1
ATOM 751 O O . GLU A 1 94 ? 11.121 -22.723 -33.025 1.00 49.53 94 GLU A O 1
ATOM 756 N N . GLN A 1 95 ? 12.819 -21.412 -32.419 1.00 48.09 95 GLN A N 1
ATOM 757 C CA . GLN A 1 95 ? 13.387 -21.164 -33.755 1.00 48.09 95 GLN A CA 1
ATOM 758 C C . GLN A 1 95 ? 14.891 -20.838 -33.664 1.00 48.09 95 GLN A C 1
ATOM 760 O O . GLN A 1 95 ? 15.410 -19.931 -34.318 1.00 48.09 95 GLN A O 1
ATOM 765 N N . GLN A 1 96 ? 15.619 -21.580 -32.826 1.00 47.44 96 GLN A N 1
ATOM 766 C CA . GLN A 1 96 ? 17.043 -21.361 -32.520 1.00 47.44 96 GLN A CA 1
ATOM 767 C C . GLN A 1 96 ? 18.029 -21.669 -33.668 1.00 47.44 96 GLN A C 1
ATOM 769 O O . GLN A 1 96 ? 19.233 -21.582 -33.467 1.00 47.44 96 GLN A O 1
ATOM 774 N N . GLY A 1 97 ? 17.558 -21.948 -34.887 1.00 47.00 97 GLY A N 1
ATOM 775 C CA . GLY A 1 97 ? 18.428 -22.106 -36.060 1.00 47.00 97 GLY A CA 1
ATOM 776 C C . GLY A 1 97 ? 18.663 -20.834 -36.887 1.00 47.00 97 GLY A C 1
ATOM 777 O O . GLY A 1 97 ? 19.657 -20.766 -37.600 1.00 47.00 97 GLY A O 1
ATOM 778 N N . ALA A 1 98 ? 17.780 -19.827 -36.816 1.00 53.19 98 ALA A N 1
ATOM 779 C CA . ALA A 1 98 ? 17.746 -18.744 -37.816 1.00 53.19 98 ALA A CA 1
ATOM 780 C C . ALA A 1 98 ? 18.050 -17.330 -37.282 1.00 53.19 98 ALA A C 1
ATOM 782 O O . ALA A 1 98 ? 18.204 -16.401 -38.066 1.00 53.19 98 ALA A O 1
ATOM 783 N N . ARG A 1 99 ? 18.139 -17.129 -35.959 1.00 50.56 99 ARG A N 1
ATOM 784 C CA . ARG A 1 99 ? 18.227 -15.778 -35.357 1.00 50.56 99 ARG A CA 1
ATOM 785 C C . ARG A 1 99 ? 19.638 -15.260 -35.069 1.00 50.56 99 ARG A C 1
ATOM 787 O O . ARG A 1 99 ? 19.773 -14.164 -34.540 1.00 50.56 99 ARG A O 1
ATOM 794 N N . LEU A 1 100 ? 20.682 -16.015 -35.409 1.00 58.53 100 LEU A N 1
ATOM 795 C CA . LEU A 1 100 ? 22.067 -15.552 -35.245 1.00 58.53 100 LEU A CA 1
ATOM 796 C C . LEU A 1 100 ? 22.588 -14.763 -36.455 1.00 58.53 100 LEU A C 1
ATOM 798 O O . LEU A 1 100 ? 23.676 -14.200 -36.366 1.00 58.53 100 LEU A O 1
ATOM 802 N N . GLN A 1 101 ? 21.837 -14.692 -37.563 1.00 63.53 101 GLN A N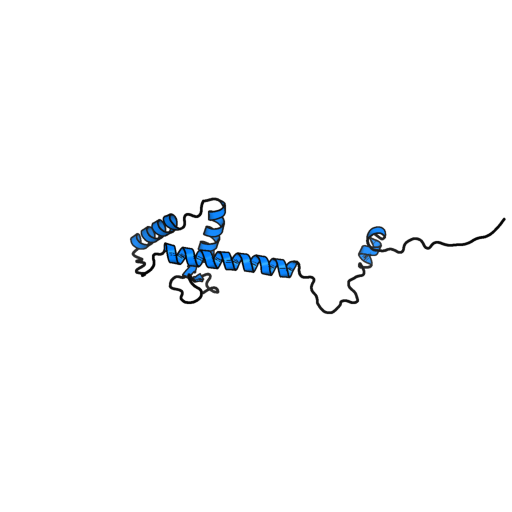 1
ATOM 803 C CA . GLN A 1 101 ? 22.244 -13.909 -38.726 1.00 63.53 101 GLN A CA 1
ATOM 804 C C . GLN A 1 101 ? 21.507 -12.556 -38.753 1.00 63.53 101 GLN A C 1
ATOM 806 O O . GLN A 1 101 ? 20.274 -12.533 -38.705 1.00 63.53 101 GLN A O 1
ATOM 811 N N . PRO A 1 102 ? 22.230 -11.422 -38.815 1.00 72.44 102 PRO A N 1
ATOM 812 C CA . PRO A 1 102 ? 21.628 -10.116 -39.074 1.00 72.44 102 PRO A CA 1
ATOM 813 C C . PRO A 1 102 ? 20.848 -10.119 -40.398 1.00 72.44 102 PRO A C 1
ATOM 815 O O . PRO A 1 102 ? 21.226 -10.824 -41.332 1.00 72.44 102 PRO A O 1
ATOM 818 N N . SER A 1 103 ? 19.766 -9.335 -40.492 1.00 76.75 103 SER A N 1
ATOM 819 C CA . SER A 1 103 ? 18.958 -9.262 -41.718 1.00 76.75 103 SER A CA 1
ATOM 820 C C . SER A 1 103 ? 19.745 -8.664 -42.887 1.00 76.75 103 SER A C 1
ATOM 822 O O . SER A 1 103 ? 20.604 -7.805 -42.684 1.00 76.75 103 SER A O 1
ATOM 824 N N . ASP A 1 104 ? 19.396 -9.043 -44.120 1.00 75.69 104 ASP A N 1
ATOM 825 C CA . ASP A 1 104 ? 20.067 -8.553 -45.336 1.00 75.69 104 ASP A CA 1
ATOM 826 C C . ASP A 1 104 ? 20.089 -7.023 -45.430 1.00 75.69 104 ASP A C 1
ATOM 828 O O . ASP A 1 104 ? 21.068 -6.429 -45.879 1.00 75.69 104 ASP A O 1
ATOM 832 N N . TYR A 1 105 ? 19.034 -6.372 -44.934 1.00 79.56 105 TYR A N 1
ATOM 833 C CA . TYR A 1 105 ? 18.969 -4.917 -44.843 1.00 79.56 105 TYR A CA 1
ATOM 834 C C . TYR A 1 105 ? 20.070 -4.344 -43.936 1.00 79.56 105 TYR A C 1
ATOM 836 O O . TYR A 1 105 ? 20.762 -3.405 -44.323 1.00 79.56 105 TYR A O 1
ATOM 844 N N . LEU A 1 106 ? 20.282 -4.925 -42.751 1.00 75.94 106 LEU A N 1
ATOM 845 C CA . LEU A 1 106 ? 21.326 -4.479 -41.821 1.00 75.94 106 LEU A CA 1
ATOM 846 C C . LEU A 1 106 ? 22.730 -4.780 -42.360 1.00 75.94 106 LEU A C 1
ATOM 848 O O . LEU A 1 106 ? 23.622 -3.937 -42.238 1.00 75.94 106 LEU A O 1
ATOM 852 N N . CYS A 1 107 ? 22.905 -5.928 -43.018 1.00 77.56 107 CYS A N 1
ATOM 853 C CA . CYS A 1 107 ? 24.138 -6.282 -43.721 1.00 77.56 107 CYS A CA 1
ATOM 854 C C . CYS A 1 107 ? 24.476 -5.276 -44.834 1.00 77.56 107 CYS A C 1
ATOM 856 O O . CYS A 1 107 ? 25.641 -4.911 -44.990 1.00 77.56 107 CYS A O 1
ATOM 858 N N . ALA A 1 108 ? 23.474 -4.786 -45.571 1.00 74.75 108 ALA A N 1
ATOM 859 C CA . ALA A 1 108 ? 23.656 -3.768 -46.606 1.00 74.75 108 ALA A CA 1
ATOM 860 C C . ALA A 1 108 ? 23.958 -2.376 -46.023 1.00 74.75 108 ALA A C 1
ATOM 862 O O . ALA A 1 108 ? 24.776 -1.641 -46.575 1.00 74.75 108 ALA A O 1
ATOM 863 N N . CYS A 1 109 ? 23.330 -2.008 -44.901 1.00 78.75 109 CYS A N 1
ATOM 864 C CA . CYS A 1 109 ? 23.554 -0.714 -44.254 1.00 78.75 109 CYS A CA 1
ATOM 865 C C . CYS A 1 109 ? 24.928 -0.605 -43.581 1.00 78.75 109 CYS A C 1
ATOM 867 O O . CYS A 1 109 ? 25.506 0.481 -43.560 1.00 78.75 109 CYS A O 1
ATOM 869 N N . CYS A 1 110 ? 25.452 -1.695 -43.013 1.00 76.19 110 CYS A N 1
ATOM 870 C CA . CYS A 1 110 ? 26.801 -1.710 -42.454 1.00 76.19 110 CYS A CA 1
ATOM 871 C C . CYS A 1 110 ? 27.453 -3.098 -42.571 1.00 76.19 110 CYS A C 1
ATOM 873 O O . CYS A 1 110 ? 27.373 -3.908 -41.640 1.00 76.19 110 CYS A O 1
ATOM 875 N N . PRO A 1 111 ? 28.174 -3.366 -43.672 1.00 70.50 111 PRO A N 1
ATOM 876 C CA . PRO A 1 111 ? 28.844 -4.650 -43.865 1.00 70.50 111 PRO A CA 1
ATOM 877 C C . PRO A 1 111 ? 29.940 -4.915 -42.820 1.00 70.50 111 PRO A C 1
ATOM 879 O O . PRO A 1 111 ? 30.193 -6.069 -42.488 1.00 70.50 111 PRO A O 1
ATOM 882 N N . LEU A 1 112 ? 30.544 -3.868 -42.244 1.00 70.50 112 LEU A N 1
ATOM 883 C CA . LEU A 1 112 ? 31.590 -3.990 -41.220 1.00 70.50 112 LEU A CA 1
ATOM 884 C C . LEU A 1 112 ? 31.058 -4.474 -39.862 1.00 70.50 112 LEU A C 1
ATOM 886 O O . LEU A 1 112 ? 31.753 -5.207 -39.167 1.00 70.50 112 LEU A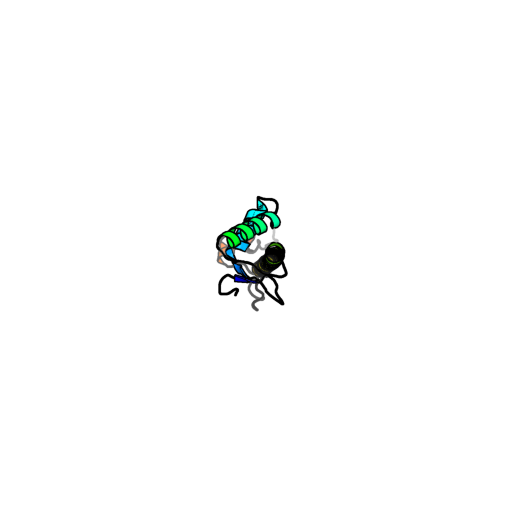 O 1
ATOM 890 N N . CYS A 1 113 ? 29.838 -4.083 -39.483 1.00 72.25 113 CYS A N 1
ATOM 891 C CA . CYS A 1 113 ? 29.252 -4.461 -38.193 1.00 72.25 113 CYS A CA 1
ATOM 892 C C . CYS A 1 113 ? 28.425 -5.752 -38.261 1.00 72.25 113 CYS A C 1
ATOM 894 O O . CYS A 1 113 ? 28.266 -6.419 -37.242 1.00 72.25 113 CYS A O 1
ATOM 896 N N . PHE A 1 114 ? 27.892 -6.103 -39.437 1.00 74.38 114 PHE A N 1
ATOM 897 C CA . PHE A 1 114 ? 26.908 -7.182 -39.593 1.00 74.38 114 PHE A CA 1
ATOM 898 C C . PHE A 1 114 ? 27.357 -8.323 -40.523 1.00 74.38 114 PHE A C 1
ATOM 900 O O . PHE A 1 114 ? 26.545 -9.165 -40.892 1.00 74.38 114 PHE A O 1
ATOM 907 N N . GLY A 1 115 ? 28.656 -8.409 -40.838 1.00 64.06 115 GLY A N 1
ATOM 908 C CA . GLY A 1 115 ? 29.258 -9.615 -41.420 1.00 64.06 115 GLY A CA 1
ATOM 909 C C . GLY A 1 115 ? 29.240 -9.696 -42.948 1.00 64.06 115 GLY A C 1
ATOM 910 O O . GLY A 1 115 ? 29.169 -10.794 -43.497 1.00 64.06 115 GLY A O 1
ATOM 911 N N . GLY A 1 116 ? 29.346 -8.565 -43.651 1.00 55.84 116 GLY A N 1
ATOM 912 C CA . GLY A 1 116 ? 29.697 -8.582 -45.072 1.00 55.84 116 GLY A CA 1
ATOM 913 C C . GLY A 1 116 ? 31.094 -9.186 -45.236 1.00 55.84 116 GLY A C 1
ATOM 914 O O . GLY A 1 116 ? 32.051 -8.654 -44.680 1.00 55.84 116 GLY A O 1
ATOM 915 N N . GLY A 1 117 ? 31.192 -10.325 -45.930 1.00 52.53 117 GLY A N 1
ATOM 916 C CA . GLY A 1 117 ? 32.400 -11.151 -46.039 1.00 52.53 117 GLY A CA 1
ATOM 917 C C . GLY A 1 117 ? 33.696 -10.348 -46.195 1.00 52.53 117 GLY A C 1
ATOM 918 O O . GLY A 1 117 ? 33.827 -9.523 -47.097 1.00 52.53 117 GLY A O 1
ATOM 919 N N . GLY A 1 118 ? 34.653 -10.595 -45.295 1.00 49.34 118 GLY A N 1
ATOM 920 C CA . GLY A 1 118 ? 35.988 -10.002 -45.363 1.00 49.34 118 GLY A CA 1
ATOM 921 C C . GLY A 1 118 ? 36.709 -10.357 -46.673 1.00 49.34 118 GLY A C 1
ATOM 922 O O . GLY A 1 118 ? 36.380 -11.365 -47.304 1.00 49.34 118 GLY A O 1
ATOM 923 N N . PRO A 1 119 ? 37.697 -9.548 -47.096 1.00 42.00 119 PRO A N 1
ATOM 924 C CA . PRO A 1 119 ? 38.359 -9.717 -48.381 1.00 42.00 119 PRO A CA 1
ATOM 925 C C . PRO A 1 119 ? 39.035 -11.086 -48.454 1.00 42.00 119 PRO A C 1
ATOM 927 O O . PRO A 1 119 ? 39.879 -11.445 -47.630 1.00 42.00 119 PRO A O 1
ATOM 930 N N . GLN A 1 120 ? 38.640 -11.854 -49.463 1.00 45.81 120 GLN A N 1
ATOM 931 C CA . GLN A 1 120 ? 39.243 -13.127 -49.808 1.00 45.81 120 GLN A CA 1
ATOM 932 C C . GLN A 1 120 ? 40.718 -12.871 -50.145 1.00 45.81 120 GLN A C 1
ATOM 934 O O . GLN A 1 120 ? 41.028 -12.148 -51.091 1.00 45.81 120 GLN A O 1
ATOM 939 N N . ARG A 1 121 ? 41.635 -13.420 -49.337 1.00 44.69 121 ARG A N 1
ATOM 940 C CA . ARG A 1 121 ? 43.065 -13.483 -49.663 1.00 44.69 121 ARG A CA 1
ATOM 941 C C . ARG A 1 121 ? 43.212 -14.264 -50.969 1.00 44.69 121 ARG A C 1
ATOM 943 O O . ARG A 1 121 ? 43.199 -15.492 -50.957 1.00 44.69 121 ARG A O 1
ATOM 950 N N . ALA A 1 122 ? 43.324 -13.551 -52.083 1.00 38.62 122 ALA A N 1
ATOM 951 C CA . ALA A 1 122 ? 43.808 -14.112 -53.328 1.00 38.62 122 ALA A CA 1
ATOM 952 C C . ALA A 1 122 ? 45.324 -14.301 -53.190 1.00 38.62 122 ALA A C 1
ATOM 954 O O . ALA A 1 122 ? 46.094 -13.354 -53.322 1.00 38.62 122 ALA A O 1
ATOM 955 N N . ASN A 1 123 ? 45.734 -15.529 -52.873 1.00 44.78 123 ASN A N 1
ATOM 956 C CA . ASN A 1 123 ? 47.030 -16.022 -53.314 1.00 44.78 123 ASN A CA 1
ATOM 957 C C . ASN A 1 123 ? 46.987 -16.090 -54.846 1.00 44.78 123 ASN A C 1
ATOM 959 O O . ASN A 1 123 ? 46.136 -16.785 -55.400 1.00 44.78 123 ASN A O 1
ATOM 963 N N . ALA A 1 124 ? 47.902 -15.388 -55.500 1.00 40.34 124 ALA A N 1
ATOM 964 C CA . ALA A 1 124 ? 48.390 -15.726 -56.827 1.00 40.34 124 ALA A CA 1
ATOM 965 C C . ALA A 1 124 ? 49.841 -15.242 -56.895 1.00 40.34 124 ALA A C 1
ATOM 967 O O . ALA A 1 124 ? 50.113 -14.052 -57.045 1.00 40.34 124 ALA A O 1
ATOM 968 N N . ASP A 1 125 ? 50.748 -16.191 -56.679 1.00 46.03 125 ASP A N 1
ATOM 969 C CA . ASP A 1 125 ? 52.094 -16.168 -57.235 1.00 46.03 125 ASP A CA 1
ATOM 970 C C . ASP A 1 125 ? 52.029 -15.951 -58.758 1.00 46.03 125 ASP A C 1
ATOM 972 O O . ASP A 1 125 ? 51.088 -16.435 -59.389 1.00 46.03 125 ASP A O 1
ATOM 976 N N . GLN A 1 126 ? 53.033 -15.254 -59.310 1.00 39.75 126 GLN A N 1
ATOM 977 C CA . GLN A 1 126 ? 53.783 -15.523 -60.562 1.00 39.75 126 GLN A CA 1
ATOM 978 C C . GLN A 1 126 ? 54.407 -14.218 -61.101 1.00 39.75 126 GLN A C 1
ATOM 980 O O . GLN A 1 126 ? 53.702 -13.228 -61.271 1.00 39.75 126 GLN A O 1
ATOM 985 N N . GLU A 1 127 ? 55.749 -14.128 -61.082 1.00 40.28 127 GLU A N 1
ATOM 986 C CA . GLU A 1 127 ? 56.666 -14.208 -62.257 1.00 40.28 127 GLU A CA 1
ATOM 987 C C . GLU A 1 127 ? 56.684 -12.870 -63.031 1.00 40.28 127 GLU A C 1
ATOM 989 O O . GLU A 1 127 ? 55.632 -12.356 -63.384 1.00 40.28 127 GLU A O 1
ATOM 994 N N . GLU A 1 128 ? 57.791 -12.178 -63.306 1.00 37.44 128 GLU A N 1
ATOM 995 C CA . GLU A 1 128 ? 59.231 -12.462 -63.412 1.00 37.44 128 GLU A CA 1
ATOM 996 C C . GLU A 1 128 ? 59.987 -11.122 -63.249 1.00 37.44 128 GLU A C 1
ATOM 998 O O . GLU A 1 128 ? 59.405 -10.071 -63.620 1.00 37.44 128 GLU A O 1
#

Organism: NCBI:txid765257

Secondary structure (DSSP, 8-state):
-GGGTEEES-SSS-S-EEEHHHHHHHHHHTTTS---HHHHHHHHHHHHHHTT-----SS-HHHHHHHHHHHHHHHHHHHHHHHHHHHHS----S-TTTTTSPPHHHHHH-HHHHT-------------